Protein AF-A0A7S0TZJ6-F1 (afdb_monomer_lite)

Secondary structure (DSSP, 8-state):
-------PPPP-PPP-------SSPPP--HHHHHHHHHHHHHHHTTS----------SS-------HHHHHHTS-TTT-TT--HHHHHHHHHHHHHHHT-------------

InterPro domains:
  IPR022816 Condensin complex subunit 2/barren [PF05786] (6-103)
  IPR022816 Condensin complex subunit 2/barren [PTHR13108] (6-103)

Structure (mmCIF, N/CA/C/O backbone):
data_AF-A0A7S0TZJ6-F1
#
_entry.id   AF-A0A7S0TZJ6-F1
#
loop_
_atom_site.group_PDB
_atom_site.id
_atom_site.type_symbol
_atom_site.label_atom_id
_atom_site.label_alt_id
_atom_site.label_comp_id
_atom_site.label_asym_id
_atom_site.label_entity_id
_atom_site.label_seq_id
_atom_site.pdbx_PDB_ins_code
_atom_site.Cartn_x
_atom_site.Cartn_y
_atom_site.Cartn_z
_atom_site.occupancy
_atom_site.B_iso_or_equiv
_atom_site.auth_seq_id
_atom_site.auth_comp_id
_atom_site.auth_asym_id
_atom_site.auth_atom_id
_atom_site.pdbx_PDB_model_num
ATOM 1 N N . ALA A 1 1 ? -63.138 -32.820 13.881 1.00 41.25 1 ALA A N 1
ATOM 2 C CA . ALA A 1 1 ? -61.787 -32.928 13.304 1.00 41.25 1 ALA A CA 1
ATOM 3 C C . ALA A 1 1 ? -60.932 -31.847 13.950 1.00 41.25 1 ALA A C 1
ATOM 5 O O . ALA A 1 1 ? -61.154 -30.676 13.673 1.00 41.25 1 ALA A O 1
ATOM 6 N N . ALA A 1 2 ? -60.089 -32.217 14.915 1.00 47.44 2 ALA A N 1
ATOM 7 C CA . ALA A 1 2 ? -59.194 -31.280 15.586 1.00 47.44 2 ALA A CA 1
ATOM 8 C C . ALA A 1 2 ? -57.920 -31.166 14.741 1.00 47.44 2 ALA A C 1
ATOM 10 O O . ALA A 1 2 ? -57.269 -32.175 14.488 1.00 47.44 2 ALA A O 1
ATOM 11 N N . GLY A 1 3 ? -57.640 -29.964 14.235 1.00 55.91 3 GLY A N 1
ATOM 12 C CA . GLY A 1 3 ? -56.430 -29.674 13.474 1.00 55.91 3 GLY A CA 1
ATOM 13 C C . GLY A 1 3 ? -55.233 -29.614 14.412 1.00 55.91 3 GLY A C 1
ATOM 14 O O . GLY A 1 3 ? -55.191 -28.780 15.314 1.00 55.91 3 GLY A O 1
ATOM 15 N N . GLU A 1 4 ? -54.290 -30.523 14.205 1.00 59.62 4 GLU A N 1
ATOM 16 C CA . GLU A 1 4 ? -53.005 -30.555 14.888 1.00 59.62 4 GLU A CA 1
ATOM 17 C C . GLU A 1 4 ? -52.148 -29.396 14.365 1.00 59.62 4 GLU A C 1
ATOM 19 O O . GLU A 1 4 ? -51.831 -29.318 13.179 1.00 59.62 4 GLU A O 1
ATOM 24 N N . VAL A 1 5 ? -51.844 -28.434 15.235 1.00 68.00 5 VAL A N 1
ATOM 25 C CA . VAL A 1 5 ? -50.948 -27.318 14.918 1.00 68.00 5 VAL A CA 1
ATOM 26 C C . VAL A 1 5 ? -49.507 -27.778 15.104 1.00 68.00 5 VAL A C 1
ATOM 28 O O . VAL A 1 5 ? -49.026 -27.927 16.226 1.00 68.00 5 VAL A O 1
ATOM 31 N N . GLU A 1 6 ? -48.823 -28.006 13.987 1.00 70.69 6 GLU A N 1
ATOM 32 C CA . GLU A 1 6 ? -47.407 -28.362 13.940 1.00 70.69 6 GLU A CA 1
ATOM 33 C C . GLU A 1 6 ? -46.545 -27.192 14.455 1.00 70.69 6 GLU A C 1
ATOM 35 O O . GLU A 1 6 ? -46.547 -26.088 13.903 1.00 70.69 6 GLU A O 1
ATOM 40 N N . MET A 1 7 ? -45.822 -27.411 15.558 1.00 69.81 7 MET A N 1
ATOM 41 C CA . MET A 1 7 ? -44.926 -26.412 16.142 1.00 69.81 7 MET A CA 1
ATOM 42 C C . MET A 1 7 ? -43.652 -26.263 15.301 1.00 69.81 7 MET A C 1
ATOM 44 O O . MET A 1 7 ? -42.781 -27.132 15.287 1.00 69.81 7 MET A O 1
ATOM 48 N N . ILE A 1 8 ? -43.509 -25.113 14.646 1.00 77.38 8 ILE A N 1
ATOM 49 C CA . ILE A 1 8 ? -42.296 -24.730 13.914 1.00 77.38 8 ILE A CA 1
ATOM 50 C C . ILE A 1 8 ? -41.109 -24.454 14.856 1.00 77.38 8 ILE A C 1
ATOM 52 O O . ILE A 1 8 ? -41.238 -23.798 15.891 1.00 77.38 8 ILE A O 1
ATOM 56 N N . HIS A 1 9 ? -39.925 -24.951 14.480 1.00 79.19 9 HIS A N 1
ATOM 57 C CA . HIS A 1 9 ? -38.683 -24.816 15.251 1.00 79.19 9 HIS A CA 1
ATOM 58 C C . HIS A 1 9 ? -38.191 -23.362 15.333 1.00 79.19 9 HIS A C 1
ATOM 60 O O . HIS A 1 9 ? -38.316 -22.585 14.385 1.00 79.19 9 HIS A O 1
ATOM 66 N N . LYS A 1 10 ? -37.559 -23.006 16.461 1.00 79.00 10 LYS A N 1
ATOM 67 C CA . LYS A 1 10 ? -36.996 -21.666 16.681 1.00 79.00 10 LYS A CA 1
ATOM 68 C C . LYS A 1 10 ? -35.959 -21.329 15.589 1.00 79.00 10 LYS A C 1
ATOM 70 O O . LYS A 1 10 ? -35.025 -22.110 15.393 1.00 79.00 10 LYS A O 1
ATOM 75 N N . PRO A 1 11 ? -36.075 -20.175 14.907 1.00 83.38 11 PRO A N 1
ATOM 76 C CA . PRO A 1 11 ? -35.139 -19.789 13.857 1.00 83.38 11 PRO A CA 1
ATOM 77 C C . PRO A 1 11 ? -33.726 -19.588 14.415 1.00 83.38 11 PRO A C 1
ATOM 79 O O . PRO A 1 11 ? -33.543 -19.120 15.543 1.00 83.38 11 PRO A O 1
ATOM 82 N N . LYS A 1 12 ? -32.713 -19.933 13.608 1.00 83.94 12 LYS A N 1
ATOM 83 C CA . LYS A 1 12 ? -31.301 -19.727 13.953 1.00 83.94 12 LYS A CA 1
ATOM 84 C C . LYS A 1 12 ? -31.033 -18.229 14.097 1.00 83.94 12 LYS A C 1
ATOM 86 O O . LYS A 1 12 ? -31.129 -17.479 13.131 1.00 83.94 12 LYS A O 1
ATOM 91 N N . THR A 1 13 ? -30.694 -17.791 15.303 1.00 84.38 13 THR A N 1
ATOM 92 C CA . THR A 1 13 ? -30.280 -16.410 15.566 1.00 84.38 13 THR A CA 1
ATOM 93 C C . THR A 1 13 ? -28.802 -16.235 15.241 1.00 84.38 13 THR A C 1
ATOM 95 O O . THR A 1 13 ? -27.981 -17.040 15.681 1.00 84.38 13 THR A O 1
ATOM 98 N N . ALA A 1 14 ? -28.459 -15.177 14.504 1.00 85.44 14 ALA A N 1
ATOM 99 C CA . ALA A 1 14 ? -27.070 -14.816 14.244 1.00 85.44 14 ALA A CA 1
ATOM 100 C C . ALA A 1 14 ? -26.336 -14.480 15.554 1.00 85.44 14 ALA A C 1
ATOM 102 O O . ALA A 1 14 ? -26.921 -13.912 16.482 1.00 85.44 14 ALA A O 1
ATOM 103 N N . GLN A 1 15 ? -25.050 -14.825 15.631 1.00 86.81 15 GLN A N 1
ATOM 104 C CA . GLN A 1 15 ? -24.208 -14.419 16.753 1.00 86.81 15 GLN A CA 1
ATOM 105 C C . GLN A 1 15 ? -24.074 -12.895 16.791 1.00 86.81 15 GLN A C 1
ATOM 107 O O . GLN A 1 15 ? -23.845 -12.249 15.769 1.00 86.81 15 GLN A O 1
ATOM 112 N N . LYS A 1 16 ? -24.181 -12.324 17.995 1.00 86.88 16 LYS A N 1
ATOM 113 C CA . LYS A 1 16 ? -23.828 -10.922 18.223 1.00 86.88 16 LYS A CA 1
ATOM 114 C C . LYS A 1 16 ? -22.310 -10.794 18.191 1.00 86.88 16 LYS A C 1
ATOM 116 O O . LYS A 1 16 ? -21.639 -11.242 19.115 1.00 86.88 16 LYS A O 1
ATOM 121 N N . ILE A 1 17 ? -21.795 -10.176 17.135 1.00 87.75 17 ILE A N 1
ATOM 122 C CA . ILE A 1 17 ? -20.383 -9.819 17.010 1.00 87.75 17 ILE A CA 1
ATOM 123 C C . ILE A 1 17 ? -20.241 -8.377 17.494 1.00 87.75 17 ILE A C 1
ATOM 125 O O . ILE A 1 17 ? -20.915 -7.481 16.984 1.00 87.75 17 ILE A O 1
ATOM 129 N N . ALA A 1 18 ? -19.402 -8.159 18.504 1.00 86.38 18 ALA A N 1
ATOM 130 C CA . ALA A 1 18 ? -19.012 -6.817 18.909 1.00 86.38 18 ALA A CA 1
ATOM 131 C C . ALA A 1 18 ? -18.026 -6.276 17.867 1.00 86.38 18 ALA A C 1
ATOM 133 O O . ALA A 1 18 ? -16.955 -6.847 17.678 1.00 86.38 18 ALA A O 1
ATOM 134 N N . ILE A 1 19 ? -18.423 -5.222 17.156 1.00 87.50 19 ILE A N 1
ATOM 135 C CA . ILE A 1 19 ? -17.594 -4.571 16.143 1.00 87.50 19 ILE A CA 1
ATOM 136 C C . ILE A 1 19 ? -17.056 -3.283 16.755 1.00 87.50 19 ILE A C 1
ATOM 138 O O . ILE A 1 19 ? -17.832 -2.393 17.112 1.00 87.50 19 ILE A O 1
ATOM 142 N N . ASP A 1 20 ? -15.737 -3.189 16.876 1.00 85.81 20 ASP A N 1
ATOM 143 C CA . ASP A 1 20 ? -15.085 -1.965 17.324 1.00 85.81 20 ASP A CA 1
ATOM 144 C C . ASP A 1 20 ? -15.236 -0.847 16.287 1.00 85.81 20 ASP A C 1
ATOM 146 O O . ASP A 1 20 ? -15.225 -1.072 15.075 1.00 85.81 20 ASP A O 1
ATOM 150 N N . TYR A 1 21 ? -15.361 0.387 16.775 1.00 85.44 21 TYR A N 1
ATOM 151 C CA . TYR A 1 21 ? -15.493 1.581 15.945 1.00 85.44 21 TYR A CA 1
ATOM 152 C C . TYR A 1 21 ? -14.276 2.494 16.104 1.00 85.44 21 TYR A C 1
ATOM 154 O O . TYR A 1 21 ? -13.723 2.664 17.193 1.00 85.44 21 TYR A O 1
ATOM 162 N N . ALA A 1 22 ? -13.863 3.124 15.006 1.00 83.25 22 ALA A N 1
ATOM 163 C CA . ALA A 1 22 ? -12.789 4.106 15.035 1.00 83.25 22 ALA A CA 1
ATOM 164 C C . ALA A 1 22 ? -13.269 5.402 15.711 1.00 83.25 22 ALA A C 1
ATOM 166 O O . ALA A 1 22 ? -14.319 5.941 15.367 1.00 83.25 22 ALA A O 1
ATOM 167 N N . ARG A 1 23 ? -12.486 5.920 16.665 1.00 87.56 23 ARG A N 1
ATOM 168 C CA . ARG A 1 23 ? -12.753 7.209 17.339 1.00 87.56 23 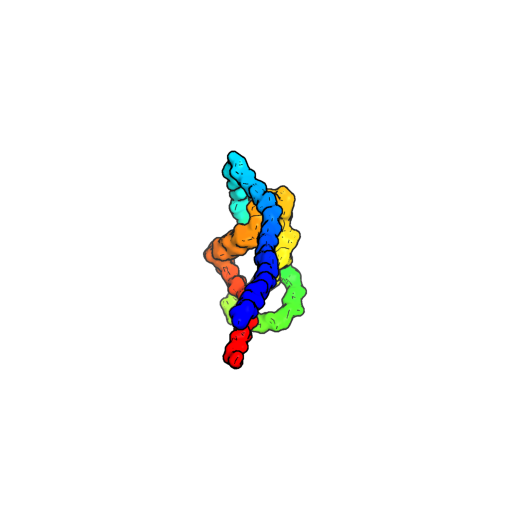ARG A CA 1
ATOM 169 C C . ARG A 1 23 ? -12.020 8.388 16.700 1.00 87.56 23 ARG A C 1
ATOM 171 O O . ARG A 1 23 ? -12.338 9.538 16.979 1.00 87.56 23 ARG A O 1
ATOM 178 N N . THR A 1 24 ? -11.039 8.099 15.857 1.00 85.19 24 THR A N 1
ATOM 179 C CA . THR A 1 24 ? -10.167 9.067 15.194 1.00 85.19 24 THR A CA 1
ATOM 180 C C . THR A 1 24 ? -9.922 8.644 13.753 1.00 85.19 24 THR A C 1
ATOM 182 O O . THR A 1 24 ? -9.990 7.460 13.414 1.00 85.19 24 THR A O 1
ATOM 185 N N . ALA A 1 25 ? -9.636 9.623 12.894 1.00 81.94 25 ALA A N 1
ATOM 186 C CA . ALA A 1 25 ? -9.217 9.355 11.526 1.00 81.94 25 ALA A CA 1
ATOM 187 C C . ALA A 1 25 ? -7.845 8.667 11.527 1.00 81.94 25 ALA A C 1
ATOM 189 O O . ALA A 1 25 ? -6.901 9.144 12.161 1.00 81.94 25 ALA A O 1
ATOM 190 N N . LYS A 1 26 ? -7.738 7.554 10.801 1.00 81.44 26 LYS A N 1
ATOM 191 C CA . LYS A 1 26 ? -6.483 6.824 10.613 1.00 81.44 26 LYS A CA 1
ATOM 192 C C . LYS A 1 26 ? -5.720 7.432 9.442 1.00 81.44 26 LYS A C 1
ATOM 194 O O . LYS A 1 26 ? -6.279 7.616 8.362 1.00 81.44 26 LYS A O 1
ATOM 199 N N . LYS A 1 27 ? -4.449 7.768 9.661 1.00 84.50 27 LYS A N 1
ATOM 200 C CA . LYS A 1 27 ? -3.557 8.292 8.622 1.00 84.50 27 LYS A CA 1
ATOM 201 C C . LYS A 1 27 ? -2.674 7.157 8.122 1.00 84.50 27 LYS A C 1
ATOM 203 O O . LYS A 1 27 ? -1.912 6.594 8.896 1.00 84.50 27 LYS A O 1
ATOM 208 N N . ILE A 1 28 ? -2.765 6.862 6.831 1.00 86.06 28 ILE A N 1
ATOM 209 C CA . ILE A 1 28 ? -1.970 5.824 6.171 1.00 86.06 28 ILE A CA 1
ATOM 210 C C . ILE A 1 28 ? -0.932 6.507 5.279 1.00 86.06 28 ILE A C 1
ATOM 212 O O . ILE A 1 28 ? -1.277 7.397 4.497 1.00 86.06 28 ILE A O 1
ATOM 216 N N . ASP A 1 29 ? 0.334 6.102 5.385 1.00 89.00 29 ASP A N 1
ATOM 217 C CA . ASP A 1 29 ? 1.383 6.572 4.478 1.00 89.00 29 ASP A CA 1
ATOM 218 C C . ASP A 1 29 ? 1.364 5.778 3.164 1.00 89.00 29 ASP A C 1
ATOM 220 O O . ASP A 1 29 ? 2.018 4.746 3.011 1.00 89.00 29 ASP A O 1
ATOM 224 N N . ILE A 1 30 ? 0.597 6.282 2.195 1.00 89.50 30 ILE A N 1
ATOM 225 C CA . ILE A 1 30 ? 0.468 5.663 0.868 1.00 89.50 30 ILE A CA 1
ATOM 226 C C . ILE A 1 30 ? 1.798 5.684 0.106 1.00 89.50 30 ILE A C 1
ATOM 228 O O . ILE A 1 30 ? 2.072 4.762 -0.661 1.00 89.50 30 ILE A O 1
ATOM 232 N N . LYS A 1 31 ? 2.636 6.712 0.296 1.00 90.38 31 LYS A N 1
ATOM 233 C CA . LYS A 1 31 ? 3.913 6.810 -0.425 1.00 90.38 31 LYS A CA 1
ATOM 234 C C . LYS A 1 31 ? 4.883 5.742 0.067 1.00 90.38 31 LYS A C 1
ATOM 236 O O . LYS A 1 31 ? 5.421 5.006 -0.757 1.00 90.38 31 LYS A O 1
ATOM 241 N N . GLY A 1 32 ? 5.032 5.620 1.387 1.00 90.19 32 GLY A N 1
ATOM 242 C CA . GLY A 1 32 ? 5.839 4.566 2.002 1.00 90.19 32 GLY A CA 1
ATOM 243 C C . GLY A 1 32 ? 5.346 3.166 1.628 1.00 90.19 32 GLY A C 1
ATOM 244 O O . GLY A 1 32 ? 6.148 2.311 1.255 1.00 90.19 32 GLY A O 1
ATOM 245 N N . LEU A 1 33 ? 4.024 2.952 1.626 1.00 90.88 33 LEU A N 1
ATOM 246 C CA . LEU A 1 33 ? 3.431 1.673 1.231 1.00 90.88 33 LEU A CA 1
ATOM 247 C C . LEU A 1 33 ? 3.732 1.319 -0.233 1.00 90.88 33 LEU A C 1
ATOM 249 O O . LEU A 1 33 ? 4.207 0.220 -0.513 1.00 90.88 33 LEU A O 1
ATOM 253 N N . LYS A 1 34 ? 3.498 2.249 -1.170 1.00 91.81 34 LYS A N 1
ATOM 254 C CA . LYS A 1 34 ? 3.812 2.047 -2.595 1.00 91.81 34 LYS A CA 1
ATOM 255 C C . LYS A 1 34 ? 5.291 1.734 -2.807 1.00 91.81 34 LYS A C 1
ATOM 257 O O . LYS A 1 34 ? 5.612 0.856 -3.600 1.00 91.81 34 LYS A O 1
ATOM 262 N N . GLN A 1 35 ? 6.180 2.426 -2.096 1.00 91.19 35 GLN A N 1
ATOM 263 C CA . GLN A 1 35 ? 7.618 2.205 -2.206 1.00 91.19 35 GLN A CA 1
ATOM 264 C C . GLN A 1 35 ? 8.027 0.829 -1.667 1.00 91.19 35 GLN A C 1
ATOM 266 O O . GLN A 1 35 ? 8.776 0.126 -2.332 1.00 91.19 35 GLN A O 1
ATOM 271 N N . SER A 1 36 ? 7.489 0.409 -0.517 1.00 90.00 36 SER A N 1
ATOM 272 C CA . SER A 1 36 ? 7.721 -0.932 0.038 1.00 90.00 36 SER A CA 1
ATOM 273 C C . SER A 1 36 ? 7.246 -2.038 -0.915 1.00 90.00 36 SER A C 1
ATOM 275 O O . SER A 1 36 ? 7.998 -2.974 -1.197 1.00 90.00 36 SER A O 1
ATOM 277 N N . LEU A 1 37 ? 6.040 -1.890 -1.480 1.00 90.12 37 LEU A N 1
ATOM 278 C CA . LEU A 1 37 ? 5.495 -2.813 -2.481 1.00 90.12 37 LEU A CA 1
ATOM 279 C C . LEU A 1 37 ? 6.382 -2.882 -3.732 1.00 90.12 37 LEU A C 1
ATOM 281 O O . LEU A 1 37 ? 6.711 -3.972 -4.190 1.00 90.12 37 LEU A O 1
ATOM 285 N N . TRP A 1 38 ? 6.804 -1.731 -4.256 1.00 90.62 38 TRP A N 1
ATOM 286 C CA . TRP A 1 38 ? 7.663 -1.658 -5.436 1.00 90.62 38 TRP A CA 1
ATOM 287 C C . TRP A 1 38 ? 9.028 -2.322 -5.211 1.00 90.62 38 TRP A C 1
ATOM 289 O O . TRP A 1 38 ? 9.420 -3.180 -5.997 1.00 90.62 38 TRP A O 1
ATOM 299 N N . THR A 1 39 ? 9.705 -2.019 -4.100 1.00 88.25 39 THR A N 1
ATOM 300 C CA . THR A 1 39 ? 10.993 -2.641 -3.750 1.00 88.25 39 THR A CA 1
ATOM 301 C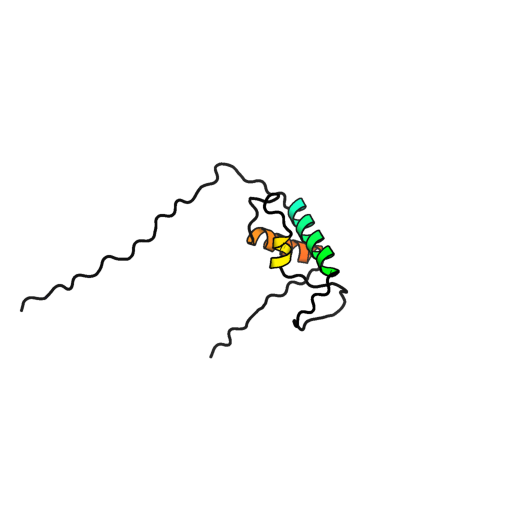 C . THR A 1 39 ? 10.874 -4.164 -3.639 1.00 88.25 39 THR A C 1
ATOM 303 O O . THR A 1 39 ? 11.767 -4.899 -4.057 1.00 88.25 39 THR A O 1
ATOM 306 N N . SER A 1 40 ? 9.760 -4.661 -3.092 1.00 85.75 40 SER A N 1
ATOM 307 C CA . SER A 1 40 ? 9.484 -6.097 -2.995 1.00 85.75 40 SER A CA 1
ATOM 308 C C . SER A 1 40 ? 9.339 -6.766 -4.370 1.00 85.75 40 SER A C 1
ATOM 310 O O . SER A 1 40 ? 9.814 -7.893 -4.547 1.00 85.75 40 SER A O 1
ATOM 312 N N . LEU A 1 41 ? 8.711 -6.078 -5.330 1.00 85.69 41 LEU A N 1
ATOM 313 C CA . LEU A 1 41 ? 8.558 -6.543 -6.711 1.00 85.69 41 LEU A CA 1
ATOM 314 C C . LEU A 1 41 ? 9.900 -6.547 -7.456 1.00 85.69 41 LEU A C 1
ATOM 316 O O . LEU A 1 41 ? 10.244 -7.552 -8.074 1.00 85.69 41 LEU A O 1
ATOM 320 N N . GLU A 1 42 ? 10.695 -5.481 -7.329 1.00 84.06 42 GLU A N 1
ATOM 321 C CA . GLU A 1 42 ? 12.038 -5.407 -7.928 1.00 84.06 42 GLU A CA 1
ATOM 322 C C . GLU A 1 42 ? 12.965 -6.499 -7.379 1.00 84.06 42 GLU A C 1
ATOM 324 O O . GLU A 1 42 ? 13.667 -7.161 -8.140 1.00 84.06 42 GLU A O 1
ATOM 329 N N . ALA A 1 43 ? 12.922 -6.752 -6.067 1.00 77.75 43 ALA A N 1
ATOM 330 C CA . ALA A 1 43 ? 13.705 -7.816 -5.444 1.00 77.75 43 ALA A CA 1
ATOM 331 C C . ALA A 1 43 ? 13.228 -9.225 -5.842 1.00 77.75 43 ALA A C 1
ATOM 333 O O . ALA A 1 43 ? 14.032 -10.153 -5.905 1.00 77.75 43 ALA A O 1
ATOM 334 N N . GLY A 1 44 ? 11.924 -9.405 -6.084 1.00 67.44 44 GLY A N 1
ATOM 335 C CA . GLY A 1 44 ? 11.354 -10.670 -6.554 1.00 67.44 44 GLY A CA 1
ATOM 336 C C . GLY A 1 44 ? 11.703 -10.986 -8.009 1.00 67.44 44 GLY A C 1
ATOM 337 O O . GLY A 1 44 ? 11.844 -12.152 -8.353 1.00 67.44 44 GLY A O 1
ATOM 338 N N . SER A 1 45 ? 11.951 -9.962 -8.831 1.00 59.66 45 SER A N 1
ATOM 339 C CA . SER A 1 45 ? 12.339 -10.120 -10.237 1.00 59.66 45 SER A CA 1
ATOM 340 C C . SER A 1 45 ? 13.703 -10.799 -10.445 1.00 59.66 45 SER A C 1
ATOM 342 O O . SER A 1 45 ? 14.009 -11.192 -11.567 1.00 59.66 45 SER A O 1
ATOM 344 N N . MET A 1 46 ? 14.535 -10.921 -9.404 1.00 49.34 46 MET A N 1
ATOM 345 C CA . MET A 1 46 ? 15.821 -11.636 -9.454 1.00 49.34 46 MET A CA 1
ATOM 346 C C . MET A 1 46 ? 15.721 -13.112 -9.035 1.00 49.34 46 MET A C 1
ATOM 348 O O . MET A 1 46 ? 16.717 -13.830 -9.115 1.00 49.34 46 MET A O 1
ATOM 352 N N . GLY A 1 47 ? 14.553 -13.569 -8.572 1.00 46.78 47 GLY A N 1
ATOM 353 C CA . GLY A 1 47 ? 14.308 -14.964 -8.217 1.00 46.78 47 GLY A CA 1
ATOM 354 C C . GLY A 1 47 ? 13.693 -15.725 -9.384 1.00 46.78 47 GLY A C 1
ATOM 355 O O . GLY A 1 47 ? 12.635 -15.350 -9.876 1.00 46.78 47 GLY A O 1
ATOM 356 N N . ASP A 1 48 ? 14.355 -16.799 -9.804 1.00 45.19 48 ASP A N 1
ATOM 357 C CA . ASP A 1 48 ? 13.846 -17.812 -10.729 1.00 45.19 48 ASP A CA 1
ATOM 358 C C . ASP A 1 48 ? 12.567 -18.447 -10.153 1.00 45.19 48 ASP A C 1
ATOM 360 O O . ASP A 1 48 ? 12.614 -19.398 -9.373 1.00 45.19 48 ASP A O 1
ATOM 364 N N . VAL A 1 49 ? 11.403 -17.871 -10.458 1.00 48.78 49 VAL A N 1
ATOM 365 C CA . VAL A 1 49 ? 10.113 -18.505 -10.178 1.00 48.78 49 VAL A CA 1
ATOM 366 C C . VAL A 1 49 ? 9.782 -19.365 -11.390 1.00 48.78 49 VAL A C 1
ATOM 368 O O . VAL A 1 49 ? 9.101 -18.932 -12.316 1.00 48.78 49 VAL A O 1
ATOM 371 N N . GLY A 1 50 ? 10.311 -20.591 -11.383 1.00 44.16 50 GLY A N 1
ATOM 372 C CA . GLY A 1 50 ? 9.952 -21.672 -12.301 1.00 44.16 50 GLY A CA 1
ATOM 373 C C . GLY A 1 50 ? 8.520 -22.153 -12.063 1.00 44.16 50 GLY A C 1
ATOM 374 O O . GLY A 1 50 ? 8.308 -23.255 -11.565 1.00 44.16 50 GLY A O 1
ATOM 375 N N . GLY A 1 51 ? 7.550 -21.290 -12.362 1.00 43.41 51 GLY A N 1
ATOM 376 C CA . GLY A 1 51 ? 6.129 -21.599 -12.367 1.00 43.41 51 GLY A CA 1
ATOM 377 C C . GLY A 1 51 ? 5.626 -21.717 -13.801 1.00 43.41 51 GLY A C 1
ATOM 378 O O . GLY A 1 51 ? 5.808 -20.816 -14.611 1.00 43.41 51 GLY A O 1
ATOM 379 N N . ASP A 1 52 ? 4.974 -22.832 -14.080 1.00 40.69 52 ASP A N 1
ATOM 380 C CA . ASP A 1 52 ? 4.252 -23.254 -15.288 1.00 40.69 52 ASP A CA 1
ATOM 381 C C . ASP A 1 52 ? 3.056 -22.354 -15.694 1.00 40.69 52 ASP A C 1
ATOM 383 O O . ASP A 1 52 ? 2.078 -22.817 -16.278 1.00 40.69 52 ASP A O 1
ATOM 387 N N . TYR A 1 53 ? 3.133 -21.042 -15.448 1.00 48.31 53 TYR A N 1
ATOM 388 C CA . TYR A 1 53 ? 2.217 -20.070 -16.042 1.00 48.31 53 TYR A CA 1
ATOM 389 C C . TYR A 1 53 ? 2.751 -19.664 -17.429 1.00 48.31 53 TYR A C 1
ATOM 391 O O . TYR A 1 53 ? 3.685 -18.874 -17.578 1.00 48.31 53 TYR A O 1
ATOM 399 N N . GLU A 1 54 ? 2.168 -20.218 -18.491 1.00 43.84 54 GLU A N 1
ATOM 400 C CA . GLU A 1 54 ? 2.430 -19.755 -19.856 1.00 43.84 54 GLU A CA 1
ATOM 401 C C . GLU A 1 54 ? 1.846 -18.346 -20.055 1.00 43.84 54 GLU A C 1
ATOM 403 O O . GLU A 1 54 ? 0.681 -18.198 -20.412 1.00 43.84 54 GLU A O 1
ATOM 408 N N . CYS A 1 55 ? 2.654 -17.299 -19.833 1.00 41.09 55 CYS A N 1
ATOM 409 C CA . CYS A 1 55 ? 2.570 -16.051 -20.608 1.00 41.09 55 CYS A CA 1
ATOM 410 C C . CYS A 1 55 ? 3.825 -15.158 -20.462 1.00 41.09 55 CYS A C 1
ATOM 412 O O . CYS A 1 55 ? 3.934 -14.370 -19.519 1.00 41.09 55 CYS A O 1
ATOM 414 N N . PRO A 1 56 ? 4.761 -15.231 -21.425 1.00 46.94 56 PRO A N 1
ATOM 415 C CA . PRO A 1 56 ? 5.483 -14.040 -21.922 1.00 46.94 56 PRO A CA 1
ATOM 416 C C . PRO A 1 56 ? 5.529 -13.988 -23.483 1.00 46.94 56 PRO A C 1
ATOM 418 O O . PRO A 1 56 ? 5.373 -15.054 -24.082 1.00 46.94 56 PRO A O 1
ATOM 421 N N . PRO A 1 57 ? 5.865 -12.880 -24.220 1.00 56.31 57 PRO A N 1
ATOM 422 C CA . PRO A 1 57 ? 5.899 -11.410 -23.975 1.00 56.31 57 PRO A CA 1
ATOM 423 C C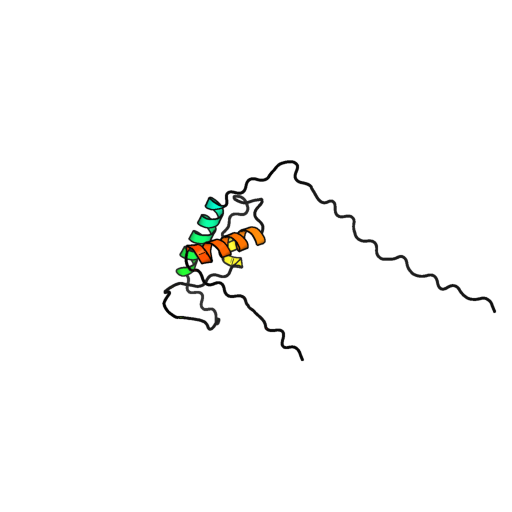 . PRO A 1 57 ? 5.327 -10.540 -25.174 1.00 56.31 57 PRO A C 1
ATOM 425 O O . PRO A 1 57 ? 4.786 -11.099 -26.128 1.00 56.31 57 PRO A O 1
ATOM 428 N N . PRO A 1 58 ? 5.441 -9.179 -25.194 1.00 41.66 58 PRO A N 1
ATOM 429 C CA . PRO A 1 58 ? 6.566 -8.572 -25.929 1.00 41.66 58 PRO A CA 1
ATOM 430 C C . PRO A 1 58 ? 7.164 -7.330 -25.227 1.00 41.66 58 PRO A C 1
ATOM 432 O O . PRO A 1 58 ? 6.534 -6.278 -25.143 1.00 41.66 58 PRO A O 1
ATOM 435 N N . GLY A 1 59 ? 8.424 -7.436 -24.787 1.00 45.28 59 GLY A N 1
ATOM 436 C CA . GLY A 1 59 ? 9.300 -6.277 -24.543 1.00 45.28 59 GLY A CA 1
ATOM 437 C C . GLY A 1 59 ? 9.754 -5.986 -23.106 1.00 45.28 59 GLY A C 1
ATOM 438 O O . GLY A 1 59 ? 10.438 -4.986 -22.917 1.00 45.28 59 GLY A O 1
ATOM 439 N N . GLY A 1 60 ? 9.418 -6.808 -22.107 1.00 47.59 60 GLY A N 1
ATOM 440 C CA . GLY A 1 60 ? 9.847 -6.590 -20.718 1.00 47.59 60 GLY A CA 1
ATOM 441 C C . GLY A 1 60 ? 10.671 -7.748 -20.160 1.00 47.59 60 GLY A C 1
ATOM 442 O O . GLY A 1 60 ? 10.131 -8.821 -19.918 1.00 47.59 60 GLY A O 1
ATOM 443 N N . GLU A 1 61 ? 11.962 -7.524 -19.929 1.00 51.78 61 GLU A N 1
ATOM 444 C CA . GLU A 1 61 ? 12.843 -8.399 -19.143 1.00 51.78 61 GLU A CA 1
ATOM 445 C C . GLU A 1 61 ? 12.508 -8.239 -17.646 1.00 51.78 61 GLU A C 1
ATOM 447 O O . GLU A 1 61 ? 13.192 -7.524 -16.918 1.00 51.78 61 GLU A O 1
ATOM 452 N N . GLY A 1 62 ? 11.397 -8.822 -17.187 1.00 55.81 62 GLY A N 1
ATOM 453 C CA . GLY A 1 62 ? 10.943 -8.688 -15.800 1.00 55.81 62 GLY A CA 1
ATOM 454 C C . GLY A 1 62 ? 10.400 -9.999 -15.245 1.00 55.81 62 GLY A C 1
ATOM 455 O O . GLY A 1 62 ? 9.619 -10.679 -15.906 1.00 55.81 62 GLY A O 1
ATOM 456 N N . GLY A 1 63 ? 10.820 -10.358 -14.032 1.00 69.44 63 GLY A N 1
ATOM 457 C CA . GLY A 1 63 ? 10.297 -11.517 -13.315 1.00 69.44 63 GLY A CA 1
ATOM 458 C C . GLY A 1 63 ? 8.864 -11.282 -12.836 1.00 69.44 63 GLY A C 1
ATOM 459 O O . GLY A 1 63 ? 8.436 -10.144 -12.629 1.00 69.44 63 GLY A O 1
ATOM 460 N N . SER A 1 64 ? 8.109 -12.365 -12.660 1.00 77.94 64 SER A N 1
ATOM 461 C CA . SER A 1 64 ? 6.775 -12.307 -12.065 1.00 77.94 64 SER A CA 1
ATOM 462 C C . SER A 1 64 ? 6.861 -12.512 -10.552 1.00 77.94 64 SER A C 1
ATOM 464 O O . SER A 1 64 ? 7.766 -13.173 -10.045 1.00 77.94 64 SER A O 1
ATOM 466 N N . VAL A 1 65 ? 5.922 -11.926 -9.810 1.00 84.44 65 VAL A N 1
ATOM 467 C CA . VAL A 1 65 ? 5.819 -12.104 -8.357 1.00 84.44 65 VAL A CA 1
ATOM 468 C C . VAL A 1 65 ? 4.357 -12.303 -7.997 1.00 84.44 65 VAL A C 1
ATOM 470 O O . VAL A 1 65 ? 3.490 -11.543 -8.435 1.00 84.44 65 VAL A O 1
ATOM 473 N N . LEU A 1 66 ? 4.075 -13.295 -7.155 1.00 87.56 66 LEU A N 1
ATOM 474 C CA . LEU A 1 66 ? 2.724 -13.527 -6.659 1.00 87.56 66 LEU A CA 1
ATOM 475 C C . LEU A 1 66 ? 2.313 -12.433 -5.668 1.00 87.56 66 LEU A C 1
ATOM 477 O O . LEU A 1 66 ? 3.069 -12.046 -4.771 1.00 87.56 66 LEU A O 1
ATOM 481 N N . PHE A 1 67 ? 1.059 -11.984 -5.757 1.00 87.88 67 PHE A N 1
ATOM 482 C CA . PHE A 1 67 ? 0.526 -10.953 -4.859 1.00 87.88 67 PHE A CA 1
ATOM 483 C C . PHE A 1 67 ? 0.642 -11.345 -3.378 1.00 87.88 67 PHE A C 1
ATOM 485 O O . PHE A 1 67 ? 1.001 -10.522 -2.533 1.00 87.88 67 PHE A O 1
ATOM 492 N N . SER A 1 68 ? 0.403 -12.620 -3.061 1.00 87.44 68 SER A N 1
ATOM 493 C CA . SER A 1 68 ? 0.533 -13.148 -1.702 1.00 87.44 68 SER A CA 1
ATOM 494 C C . SER A 1 68 ? 1.963 -13.064 -1.166 1.00 87.44 68 SER A C 1
ATOM 496 O O . SER A 1 68 ? 2.149 -12.824 0.024 1.00 87.44 68 SER A O 1
ATOM 498 N N . GLU A 1 69 ? 2.980 -13.238 -2.011 1.00 85.19 69 GLU A N 1
ATOM 499 C CA . GLU A 1 69 ? 4.381 -13.093 -1.601 1.00 85.19 69 GLU A CA 1
ATOM 500 C C . GLU A 1 69 ? 4.759 -11.633 -1.392 1.00 85.19 69 GLU A C 1
ATOM 502 O O . GLU A 1 69 ? 5.420 -11.303 -0.407 1.00 85.19 69 GLU A O 1
ATOM 507 N N . CYS A 1 70 ? 4.269 -10.748 -2.263 1.00 83.56 70 CYS A N 1
ATOM 508 C CA . CYS A 1 70 ? 4.455 -9.314 -2.096 1.00 83.56 70 CYS A CA 1
ATOM 509 C C . CYS A 1 70 ? 3.847 -8.828 -0.772 1.00 83.56 70 CYS A C 1
ATOM 511 O O . CYS A 1 70 ? 4.451 -8.019 -0.075 1.00 83.56 70 CYS A O 1
ATOM 513 N N . MET A 1 71 ? 2.688 -9.366 -0.381 1.00 84.00 71 MET A N 1
ATOM 514 C CA . MET A 1 71 ? 2.033 -9.015 0.878 1.00 84.00 71 MET A CA 1
ATOM 515 C C . MET A 1 71 ? 2.762 -9.540 2.116 1.00 84.00 71 MET A C 1
ATOM 517 O O . MET A 1 71 ? 2.794 -8.848 3.127 1.00 84.00 71 MET A O 1
ATOM 521 N N . LYS A 1 72 ? 3.382 -10.726 2.045 1.00 84.00 72 LYS A N 1
ATOM 522 C CA . LYS A 1 72 ? 4.205 -11.259 3.147 1.00 84.00 72 LYS A CA 1
ATOM 523 C C . LYS A 1 72 ? 5.417 -10.377 3.451 1.00 84.00 72 LYS A C 1
ATOM 525 O O . LYS A 1 72 ? 5.888 -10.377 4.581 1.00 84.00 72 LYS A O 1
ATOM 530 N N . LYS A 1 73 ? 5.925 -9.657 2.447 1.00 81.25 73 LYS A N 1
ATOM 531 C CA . LYS A 1 73 ? 7.060 -8.734 2.581 1.00 81.25 73 LYS A CA 1
ATOM 532 C C . LYS A 1 73 ? 6.653 -7.334 3.056 1.00 81.25 73 LYS A C 1
ATOM 534 O O . LYS A 1 73 ? 7.528 -6.545 3.397 1.00 81.25 73 LYS A O 1
ATOM 539 N N . VAL A 1 74 ? 5.358 -7.012 3.077 1.00 82.56 74 VAL A N 1
ATOM 540 C CA . VAL A 1 74 ? 4.869 -5.758 3.659 1.00 82.56 74 VAL A CA 1
ATOM 541 C C . VAL A 1 74 ? 4.788 -5.930 5.170 1.00 82.56 74 VAL A C 1
ATOM 543 O O . VAL A 1 74 ? 4.027 -6.755 5.674 1.00 82.56 74 VAL A O 1
ATOM 546 N N . ASP A 1 75 ? 5.553 -5.125 5.902 1.00 78.94 75 ASP A N 1
ATOM 547 C CA . ASP A 1 75 ? 5.542 -5.145 7.361 1.00 78.94 75 ASP A CA 1
ATOM 548 C C . ASP A 1 75 ? 4.181 -4.700 7.911 1.00 78.94 75 ASP A C 1
ATOM 550 O O . ASP A 1 75 ? 3.867 -3.509 7.984 1.00 78.94 75 ASP A O 1
ATOM 554 N N . GLY A 1 76 ? 3.381 -5.660 8.381 1.00 78.00 76 GLY A N 1
ATOM 555 C CA . GLY A 1 76 ? 2.098 -5.379 9.033 1.00 78.00 76 GLY A CA 1
ATOM 556 C C . GLY A 1 76 ? 2.232 -4.511 10.291 1.00 78.00 76 GLY A C 1
ATOM 557 O O . GLY A 1 76 ? 1.297 -3.807 10.653 1.00 78.00 76 GLY A O 1
ATOM 558 N N . ALA A 1 77 ? 3.405 -4.498 10.933 1.00 77.50 77 ALA A N 1
ATOM 559 C CA . ALA A 1 77 ? 3.697 -3.603 12.055 1.00 77.50 77 ALA A CA 1
ATOM 560 C C . ALA A 1 77 ? 3.938 -2.147 11.613 1.00 77.50 77 ALA A C 1
ATOM 562 O O . ALA A 1 77 ? 3.576 -1.222 12.338 1.00 77.50 77 ALA A O 1
ATOM 563 N N . ALA A 1 78 ? 4.524 -1.937 10.429 1.00 78.31 78 ALA A N 1
ATOM 564 C CA . ALA A 1 78 ? 4.709 -0.605 9.851 1.00 78.31 78 ALA A CA 1
ATOM 565 C C . ALA A 1 78 ? 3.391 -0.046 9.288 1.00 78.31 78 ALA A C 1
ATOM 567 O O . ALA A 1 78 ? 3.184 1.168 9.261 1.00 78.31 78 ALA A O 1
ATOM 568 N N . PHE A 1 79 ? 2.485 -0.939 8.882 1.00 83.69 79 PHE A N 1
ATOM 569 C CA . PHE A 1 79 ? 1.217 -0.607 8.245 1.00 83.69 79 PHE A CA 1
ATOM 570 C C . PHE A 1 79 ? 0.023 -1.323 8.913 1.00 83.69 79 PHE A C 1
ATOM 572 O O . PHE A 1 79 ? -0.681 -2.091 8.259 1.00 83.69 79 PHE A O 1
ATOM 579 N N . PRO A 1 80 ? -0.256 -1.064 10.205 1.00 80.81 80 PRO A N 1
ATOM 580 C CA . PRO A 1 80 ? -1.239 -1.827 10.988 1.00 80.81 80 PRO A CA 1
ATOM 581 C C . PRO A 1 80 ? -2.684 -1.660 10.505 1.00 80.81 80 PRO A C 1
ATOM 583 O O . PRO A 1 80 ? -3.531 -2.518 10.738 1.00 80.81 80 PRO A O 1
ATOM 586 N N . ASP A 1 81 ? -2.967 -0.553 9.822 1.00 82.50 81 ASP A N 1
ATOM 587 C CA . ASP A 1 81 ? -4.292 -0.218 9.301 1.00 82.50 81 ASP A CA 1
ATOM 588 C C . ASP A 1 81 ? -4.445 -0.527 7.803 1.00 82.50 81 ASP A C 1
ATOM 590 O O . ASP A 1 81 ? -5.447 -0.153 7.187 1.00 82.50 81 ASP A O 1
ATOM 594 N N . VAL A 1 82 ? -3.454 -1.187 7.198 1.00 86.00 82 VAL A N 1
ATOM 595 C CA . VAL A 1 82 ? -3.476 -1.541 5.779 1.00 86.00 82 VAL A CA 1
ATOM 596 C C . VAL A 1 82 ? -4.111 -2.911 5.598 1.00 86.00 82 VAL A C 1
ATOM 598 O O . VAL A 1 82 ? -3.667 -3.918 6.141 1.00 86.00 82 VAL A O 1
ATOM 601 N N . SER A 1 83 ? -5.172 -2.939 4.796 1.00 88.38 83 SER A N 1
ATOM 602 C CA . SER A 1 83 ? -5.836 -4.171 4.387 1.00 88.38 83 SER A CA 1
ATOM 603 C C . SER A 1 83 ? -5.324 -4.663 3.035 1.00 88.38 83 SER A C 1
ATOM 605 O O . SER A 1 83 ? -4.723 -3.917 2.258 1.00 88.38 83 SER A O 1
ATOM 607 N N . VAL A 1 84 ? -5.662 -5.913 2.712 1.00 88.88 84 VAL A N 1
ATOM 608 C CA . VAL A 1 84 ? -5.453 -6.519 1.386 1.00 88.88 84 VAL A CA 1
ATOM 609 C C . VAL A 1 84 ? -5.916 -5.590 0.261 1.00 88.88 84 VAL A C 1
ATOM 611 O O . VAL A 1 84 ? -5.196 -5.381 -0.715 1.00 88.88 84 VAL A O 1
ATOM 614 N N . SER A 1 85 ? -7.096 -4.985 0.423 1.00 90.19 85 SER A N 1
ATOM 615 C CA . SER A 1 85 ? -7.680 -4.069 -0.556 1.00 90.19 85 SER A CA 1
ATOM 616 C C . SER A 1 85 ? -6.818 -2.822 -0.769 1.00 90.19 85 SER A C 1
ATOM 618 O O . SER A 1 85 ? -6.645 -2.401 -1.908 1.00 90.19 85 SER A O 1
ATOM 620 N N . TYR A 1 86 ? -6.235 -2.250 0.291 1.00 89.62 86 TYR A N 1
ATOM 621 C CA . TYR A 1 86 ? -5.347 -1.086 0.173 1.00 89.62 86 TYR A CA 1
ATOM 622 C C . TYR A 1 86 ? -4.065 -1.415 -0.593 1.00 89.62 86 TYR A C 1
ATOM 624 O O . TYR A 1 86 ? -3.661 -0.637 -1.461 1.00 89.62 86 TYR A O 1
ATOM 632 N N . CYS A 1 87 ? -3.457 -2.574 -0.322 1.00 90.31 87 CYS A N 1
ATOM 633 C CA . CYS A 1 87 ? -2.298 -3.045 -1.082 1.00 90.31 87 CYS A CA 1
ATOM 634 C C . CYS A 1 87 ? -2.645 -3.220 -2.564 1.00 90.31 87 CYS A C 1
ATOM 636 O O . CYS A 1 87 ? -1.897 -2.767 -3.428 1.00 90.31 87 CYS A O 1
ATOM 638 N N . PHE A 1 88 ? -3.804 -3.812 -2.863 1.00 92.62 88 PHE A N 1
ATOM 639 C CA . PHE A 1 88 ? -4.243 -4.016 -4.241 1.00 92.62 88 PHE A CA 1
ATOM 640 C C . PHE A 1 88 ? -4.505 -2.693 -4.977 1.00 92.62 88 PHE A C 1
ATOM 642 O O . PHE A 1 88 ? -4.022 -2.508 -6.090 1.00 92.62 88 PHE A O 1
ATOM 649 N N . ILE A 1 89 ? -5.174 -1.726 -4.341 1.00 93.44 89 ILE A N 1
ATOM 650 C CA . ILE A 1 89 ? -5.375 -0.385 -4.918 1.00 93.44 89 ILE A CA 1
ATOM 651 C C . ILE A 1 89 ? -4.024 0.284 -5.215 1.00 93.44 89 ILE A C 1
ATOM 653 O O . ILE A 1 89 ? -3.846 0.889 -6.273 1.00 93.44 89 ILE A O 1
ATOM 657 N N . CYS A 1 90 ? -3.040 0.144 -4.320 1.00 92.38 90 CYS A N 1
ATOM 658 C CA . CYS A 1 90 ? -1.694 0.665 -4.555 1.00 92.38 90 CYS A CA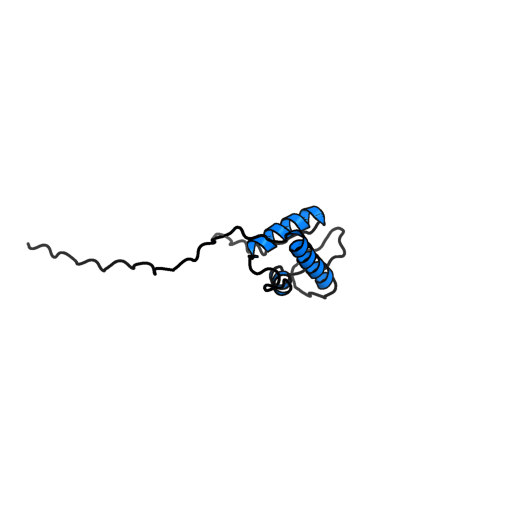 1
ATOM 659 C C . CYS A 1 90 ? -1.008 -0.009 -5.749 1.00 92.38 90 CYS A C 1
ATOM 661 O O . CYS A 1 90 ? -0.349 0.687 -6.519 1.00 92.38 90 CYS A O 1
ATOM 663 N N . LEU A 1 91 ? -1.198 -1.316 -5.943 1.00 91.62 91 LEU A N 1
ATOM 664 C CA . LEU A 1 91 ? -0.680 -2.029 -7.113 1.00 91.62 91 LEU A CA 1
ATOM 665 C C . LEU A 1 91 ? -1.325 -1.572 -8.418 1.00 91.62 91 LEU A C 1
ATOM 667 O O . LEU A 1 91 ? -0.609 -1.407 -9.398 1.00 91.62 91 LEU A O 1
ATOM 671 N N . LEU A 1 92 ? -2.632 -1.299 -8.437 1.00 93.06 92 LEU A N 1
ATOM 672 C CA . LEU A 1 92 ? -3.290 -0.737 -9.624 1.00 93.06 92 LEU A CA 1
ATOM 673 C C . LEU A 1 92 ? -2.696 0.627 -9.999 1.00 93.06 92 LEU A C 1
ATOM 675 O O . LEU A 1 92 ? -2.459 0.910 -11.171 1.00 93.06 92 LEU A O 1
ATOM 679 N N . HIS A 1 93 ? -2.395 1.463 -9.003 1.00 92.88 93 HIS A N 1
ATOM 680 C CA . HIS A 1 93 ? -1.688 2.715 -9.256 1.00 92.88 93 HIS A CA 1
ATOM 681 C C . HIS A 1 93 ? -0.264 2.486 -9.769 1.00 92.88 93 HIS A C 1
ATOM 683 O O . HIS A 1 93 ? 0.139 3.130 -10.733 1.00 92.88 93 HIS A O 1
ATOM 689 N N . LEU A 1 94 ? 0.486 1.562 -9.163 1.00 92.25 94 LEU A N 1
ATOM 690 C CA . LEU A 1 94 ? 1.836 1.221 -9.614 1.00 92.25 94 LEU A CA 1
ATOM 691 C C . LEU A 1 94 ? 1.840 0.648 -11.034 1.00 92.25 94 LEU A C 1
ATOM 693 O O . LEU A 1 94 ? 2.745 0.962 -11.796 1.00 92.25 94 LEU A O 1
ATOM 697 N N . ALA A 1 95 ? 0.824 -0.122 -11.424 1.00 90.75 95 ALA A N 1
ATOM 698 C CA . ALA A 1 95 ? 0.680 -0.613 -12.788 1.00 90.75 95 ALA A CA 1
ATOM 699 C C . ALA A 1 95 ? 0.594 0.531 -13.799 1.00 90.75 95 ALA A C 1
ATOM 701 O O . ALA A 1 95 ? 1.297 0.508 -14.805 1.00 90.75 95 ALA A O 1
ATOM 702 N N . ASN A 1 96 ? -0.154 1.585 -13.474 1.00 90.88 96 ASN A N 1
ATOM 703 C CA . ASN A 1 96 ? -0.232 2.774 -14.319 1.00 90.88 96 ASN A CA 1
ATOM 704 C C . ASN A 1 96 ? 1.072 3.596 -14.310 1.00 90.88 96 ASN A C 1
ATOM 706 O O . ASN A 1 96 ? 1.464 4.137 -15.338 1.00 90.88 96 ASN A O 1
ATOM 710 N N . GLU A 1 97 ? 1.742 3.715 -13.160 1.00 91.44 97 GLU A N 1
ATOM 711 C CA . GLU A 1 97 ? 2.947 4.548 -12.991 1.00 91.44 97 GLU A CA 1
ATOM 712 C C . GLU A 1 97 ? 4.226 3.884 -13.538 1.00 91.44 97 GLU A C 1
ATOM 714 O O . GLU A 1 97 ? 5.143 4.570 -13.989 1.00 91.44 97 GLU A O 1
ATOM 719 N N . LYS A 1 98 ? 4.307 2.552 -13.464 1.00 87.12 98 LYS A N 1
ATOM 720 C CA . LYS A 1 98 ? 5.506 1.745 -13.740 1.00 87.12 98 LYS A CA 1
ATOM 721 C C . LYS A 1 98 ? 5.299 0.714 -14.851 1.00 87.12 98 LYS A C 1
ATOM 723 O O . LYS A 1 98 ? 6.196 -0.081 -15.102 1.00 87.12 98 LYS A O 1
ATOM 728 N N . SER A 1 99 ? 4.142 0.739 -15.520 1.00 85.00 99 SER A N 1
ATOM 729 C CA . SER A 1 99 ? 3.769 -0.200 -16.592 1.00 85.00 99 SER A CA 1
ATOM 730 C C . SER A 1 99 ? 3.820 -1.673 -16.159 1.00 85.00 99 SER A C 1
ATOM 732 O O . SER A 1 99 ? 4.284 -2.532 -16.904 1.00 85.00 99 SER A O 1
ATOM 734 N N . LEU A 1 100 ? 3.353 -1.977 -14.941 1.00 85.94 100 LEU A N 1
ATOM 735 C CA . LEU A 1 100 ? 3.192 -3.369 -14.504 1.00 85.94 100 LEU A CA 1
ATOM 736 C C . LEU A 1 100 ? 1.992 -4.006 -15.201 1.00 85.94 100 LEU A C 1
ATOM 738 O O . LEU A 1 100 ? 0.959 -3.367 -15.389 1.00 85.94 100 LEU A O 1
ATOM 742 N N . THR A 1 101 ? 2.106 -5.296 -15.496 1.00 87.00 101 THR A N 1
ATOM 743 C CA . THR A 1 101 ? 0.975 -6.113 -15.944 1.00 87.00 101 THR A CA 1
ATOM 744 C C . THR A 1 101 ? 0.519 -7.000 -14.794 1.00 87.00 101 THR A C 1
ATOM 746 O O . THR A 1 101 ? 1.342 -7.601 -14.107 1.00 87.00 101 THR A O 1
ATOM 749 N N . ILE A 1 102 ? -0.791 -7.060 -14.560 1.00 88.06 102 ILE A N 1
ATOM 750 C CA . ILE A 1 102 ? -1.392 -7.868 -13.496 1.00 88.06 102 ILE A CA 1
ATOM 751 C C . ILE A 1 102 ? -2.198 -8.979 -14.155 1.00 88.06 102 ILE A C 1
ATOM 753 O O . ILE A 1 102 ? -3.098 -8.704 -14.948 1.00 88.06 102 ILE A O 1
ATOM 757 N N . PHE A 1 103 ? -1.895 -10.221 -13.791 1.00 88.12 103 PHE A N 1
ATOM 758 C CA . PHE A 1 103 ? -2.620 -11.402 -14.242 1.00 88.12 103 PHE A CA 1
ATOM 759 C C . PHE A 1 103 ? -3.470 -11.944 -13.095 1.00 88.12 103 PHE A C 1
ATOM 761 O O . PHE A 1 103 ? -3.009 -12.041 -11.957 1.00 88.12 103 PHE A O 1
ATOM 768 N N . GLY A 1 104 ? -4.729 -12.259 -13.389 1.00 84.69 104 GLY A N 1
ATOM 769 C CA . GLY A 1 104 ? -5.592 -13.008 -12.485 1.00 84.69 104 GLY A CA 1
ATOM 770 C C . GLY A 1 104 ? -5.594 -14.475 -12.884 1.00 84.69 104 GLY A C 1
ATOM 771 O O . GLY A 1 104 ? -5.631 -14.778 -14.075 1.00 84.69 104 GLY A O 1
ATOM 772 N N . ASP A 1 105 ? -5.602 -15.369 -11.898 1.00 77.31 105 ASP A N 1
ATOM 773 C CA . ASP A 1 105 ? -5.900 -16.786 -12.114 1.00 77.31 105 ASP A CA 1
ATOM 774 C C . ASP A 1 105 ? -7.409 -16.911 -12.374 1.00 77.31 105 ASP A C 1
ATOM 776 O O . ASP A 1 105 ? -8.236 -17.121 -11.483 1.00 77.31 105 ASP A O 1
ATOM 780 N N . GLY A 1 106 ? -7.799 -16.562 -13.597 1.00 66.06 106 GLY A N 1
ATOM 781 C CA . GLY A 1 106 ? -9.165 -16.668 -14.065 1.00 66.06 106 GLY A CA 1
ATOM 782 C C . GLY A 1 106 ? -9.458 -18.125 -14.362 1.00 66.06 106 GLY A C 1
ATOM 783 O O . GLY A 1 106 ? -9.413 -18.525 -15.519 1.00 66.06 106 GLY A O 1
ATOM 784 N N . GLN A 1 107 ? -9.773 -18.923 -13.340 1.00 56.72 107 GLN A N 1
ATOM 785 C CA . GLN A 1 107 ? -10.413 -20.206 -13.590 1.00 56.72 107 GLN A CA 1
ATOM 786 C C . GLN A 1 107 ? -11.802 -19.908 -14.159 1.00 56.72 107 GLN A C 1
ATOM 788 O O . GLN A 1 107 ? -12.748 -19.621 -13.419 1.00 56.72 107 GLN A O 1
ATOM 793 N N . GLU A 1 108 ? -11.912 -19.924 -15.486 1.00 56.66 108 GLU A N 1
ATOM 794 C CA . GLU A 1 108 ? -13.191 -19.924 -16.175 1.00 56.66 108 GLU A CA 1
ATOM 795 C C . GLU A 1 108 ? -13.973 -21.121 -15.635 1.00 56.66 108 GLU A C 1
ATOM 797 O O . GLU A 1 108 ? -13.681 -22.2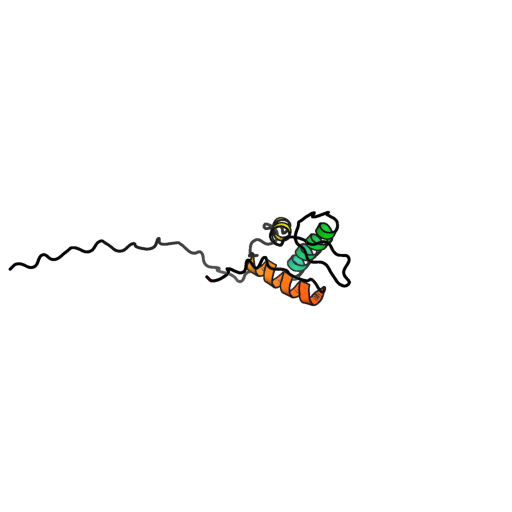80 -15.934 1.00 56.66 108 GLU A O 1
ATOM 802 N N . ARG A 1 109 ? -14.940 -20.860 -14.752 1.00 53.50 109 A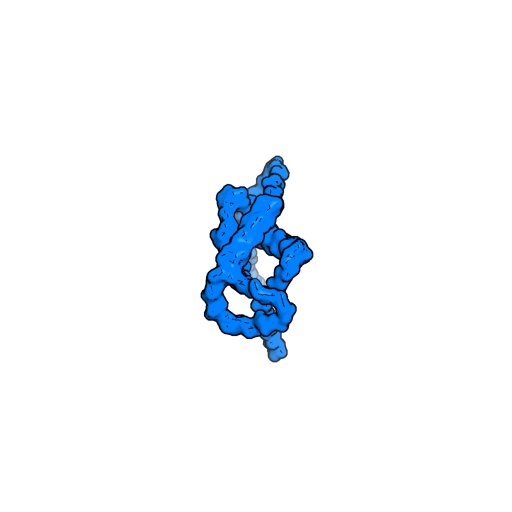RG A N 1
ATOM 803 C CA . ARG A 1 109 ? -15.956 -21.851 -14.423 1.00 53.50 109 ARG A CA 1
ATOM 804 C C . ARG A 1 109 ? -16.770 -22.036 -15.693 1.00 53.50 109 ARG A C 1
ATOM 806 O O . ARG A 1 109 ? -17.727 -21.300 -15.916 1.00 53.50 109 ARG A O 1
ATOM 813 N N . GLY A 1 110 ? -16.325 -22.978 -16.523 1.00 48.47 110 GLY A N 1
ATOM 814 C CA . GLY A 1 110 ? -17.099 -23.525 -17.623 1.00 48.47 110 GLY A CA 1
ATOM 815 C C . GLY A 1 110 ? -18.481 -23.867 -17.090 1.00 48.47 110 GLY A C 1
ATOM 816 O O . GLY A 1 110 ? -18.619 -24.678 -16.174 1.00 48.47 110 GLY A O 1
ATOM 817 N N . GLY A 1 111 ? -19.476 -23.135 -17.578 1.00 51.53 111 GLY A N 1
ATOM 818 C CA . GLY A 1 111 ? -20.867 -23.476 -17.377 1.00 51.53 111 GLY A CA 1
ATOM 819 C C . GLY A 1 111 ? -21.210 -24.602 -18.336 1.00 51.53 111 GLY A C 1
ATOM 820 O O . GLY A 1 111 ? -21.295 -24.357 -19.537 1.00 51.53 111 GLY A O 1
ATOM 821 N N . ASP A 1 112 ? -21.385 -25.797 -17.787 1.00 43.66 112 ASP A N 1
ATOM 822 C CA . ASP A 1 112 ? -22.316 -26.802 -18.306 1.00 43.66 112 ASP A CA 1
ATOM 823 C C . ASP A 1 112 ? -23.615 -26.719 -17.489 1.00 43.66 112 ASP A C 1
ATOM 825 O O . ASP A 1 112 ? -23.524 -26.614 -16.238 1.00 43.66 112 ASP A O 1
#

Foldseek 3Di:
DDDDDDDDDDDDDDDDDDDDDDPDDDDFDLVVLLVQLVVQQQVQQPDPPPDPDPDDDPDDSGRDDDLVSSVVSPPCVNGVPDDSVSSVVSVVVCCVVVVDDDDDPPPPPPDD

Sequence (112 aa):
AAGEVEMIHKPKTAQKIAIDYARTAKKIDIKGLKQSLWTSLEAGSMGDVGGDYECPPPGGEGGSVLFSECMKKVDGAAFPDVSVSYCFICLLHLANEKSLTIFGDGQERGGD

Radius of gyration: 23.65 Å; chains: 1; bounding box: 78×42×45 Å

pLDDT: mean 75.9, std 16.68, range [40.69, 93.44]

Organism: Hemiselmis andersenii (NCBI:txid464988)